Protein AF-A0A0J6XJ52-F1 (afdb_monomer_lite)

Radius of gyration: 26.64 Å; chains: 1; bounding box: 58×27×107 Å

pLDDT: mean 70.15, std 19.02, range [38.47, 97.56]

Foldseek 3Di:
DDDDDDPDPDDDPDDPDPPPPPQDDDPPVRQDPQQEWDWDWDADPNDTDIDTHGHNDYDQKDFDADPVRHTDDIDGDDDDDVCVVVVPPDDPPDDDPDDDPPDDPPDDD

Secondary structure (DSSP, 8-state):
---------PPP---------------GGG--GGGBPEEEEEEETTEEEEEEESSSB--SEEEEE-TTS-EEEEEEPPP--HHHHH-TTS----PPP-------SS---

Sequence (109 aa):
MSETTPDAKGPAPVQYKPEATEPTLIPADQVKPEDIGTLSIEYRDGQPVVVVSGGTALPAGLTVVDGSGDAVAVYAAGSPTEAGARGLLGNSFKFPDAVPSEADDLYGS

Structure (mmCIF, N/CA/C/O backbone):
data_AF-A0A0J6XJ52-F1
#
_entry.id   AF-A0A0J6XJ52-F1
#
loop_
_atom_site.group_PDB
_atom_site.id
_atom_site.type_symbol
_atom_site.label_atom_id
_atom_site.label_alt_id
_atom_site.label_comp_id
_atom_site.label_asym_id
_atom_site.label_entity_id
_atom_site.label_seq_id
_atom_site.pdbx_PDB_ins_code
_atom_site.Cartn_x
_atom_site.Cartn_y
_atom_site.Cartn_z
_atom_site.occupancy
_atom_site.B_iso_or_equiv
_atom_site.auth_seq_id
_atom_site.auth_comp_id
_atom_site.auth_asym_id
_atom_site.auth_atom_id
_atom_site.pdbx_PDB_model_num
ATOM 1 N N . MET A 1 1 ? -5.766 -3.046 74.047 1.00 44.50 1 MET A N 1
ATOM 2 C CA . MET A 1 1 ? -6.156 -2.168 72.925 1.00 44.50 1 MET A CA 1
ATOM 3 C C . MET A 1 1 ? -5.875 -2.958 71.660 1.00 44.50 1 MET A C 1
ATOM 5 O O . MET A 1 1 ? -4.737 -3.372 71.502 1.00 44.50 1 MET A O 1
ATOM 9 N N . SER A 1 2 ? -6.894 -3.291 70.867 1.00 56.69 2 SER A N 1
ATOM 10 C CA . SER A 1 2 ? -6.743 -4.147 69.681 1.00 56.69 2 SER A CA 1
ATOM 11 C C . SER A 1 2 ? -6.380 -3.298 68.462 1.00 56.69 2 SER A C 1
ATOM 13 O O . SER A 1 2 ? -7.127 -2.385 68.115 1.00 56.69 2 SER A O 1
ATOM 15 N N . GLU A 1 3 ? -5.247 -3.594 67.825 1.00 40.28 3 GLU A N 1
ATOM 16 C CA . GLU A 1 3 ? -4.914 -3.102 66.485 1.00 40.28 3 GLU A CA 1
ATOM 17 C C . GLU A 1 3 ? -5.897 -3.689 65.463 1.00 40.28 3 GLU A C 1
ATOM 19 O O . GLU A 1 3 ? -6.172 -4.888 65.465 1.00 40.28 3 GLU A O 1
ATOM 24 N N . THR A 1 4 ? -6.447 -2.837 64.599 1.00 52.97 4 THR A N 1
ATOM 25 C CA . THR A 1 4 ? -7.253 -3.237 63.439 1.00 52.97 4 THR A CA 1
ATOM 26 C C . THR A 1 4 ? -6.479 -2.861 62.183 1.00 52.97 4 THR A C 1
ATOM 28 O O . THR A 1 4 ? -6.457 -1.707 61.764 1.00 52.97 4 THR A O 1
ATOM 31 N N . THR A 1 5 ? -5.793 -3.841 61.599 1.00 61.50 5 THR A N 1
ATOM 32 C CA . THR A 1 5 ? -5.195 -3.727 60.266 1.00 61.50 5 THR A CA 1
ATOM 33 C C . THR A 1 5 ? -6.325 -3.739 59.228 1.00 61.50 5 THR A C 1
ATOM 35 O O . THR A 1 5 ? -7.113 -4.684 59.230 1.00 61.50 5 THR A O 1
ATOM 38 N N . PRO A 1 6 ? -6.463 -2.731 58.348 1.00 55.31 6 PRO A N 1
ATOM 39 C CA . PRO A 1 6 ? -7.432 -2.794 57.264 1.00 55.31 6 PRO A CA 1
ATOM 40 C C . PRO A 1 6 ? -6.865 -3.631 56.107 1.00 55.31 6 PRO A C 1
ATOM 42 O O . PRO A 1 6 ? -5.854 -3.262 55.511 1.00 55.31 6 PRO A O 1
ATOM 45 N N . ASP A 1 7 ? -7.533 -4.735 55.764 1.00 55.91 7 ASP A N 1
ATOM 46 C CA . ASP A 1 7 ? -7.300 -5.491 54.528 1.00 55.91 7 ASP A CA 1
ATOM 47 C C . ASP A 1 7 ? -7.638 -4.617 53.308 1.00 55.91 7 ASP A C 1
ATOM 49 O O . ASP A 1 7 ? -8.791 -4.495 52.882 1.00 55.91 7 ASP A O 1
ATOM 53 N N . ALA A 1 8 ? -6.621 -3.975 52.736 1.00 58.84 8 ALA A N 1
ATOM 54 C CA . ALA A 1 8 ? -6.741 -3.244 51.485 1.00 58.84 8 ALA A CA 1
ATOM 55 C C . ALA A 1 8 ? -6.907 -4.233 50.317 1.00 58.84 8 ALA A C 1
ATOM 57 O O . ALA A 1 8 ? -5.934 -4.721 49.743 1.00 58.84 8 ALA A O 1
ATOM 58 N N . LYS A 1 9 ? -8.156 -4.512 49.926 1.00 60.84 9 LYS A N 1
ATOM 59 C CA . LYS A 1 9 ? -8.469 -5.063 48.598 1.00 60.84 9 LYS A CA 1
ATOM 60 C C . LYS A 1 9 ? -8.103 -4.012 47.547 1.00 60.84 9 LYS A C 1
ATOM 62 O O . LYS A 1 9 ? -8.878 -3.096 47.285 1.00 60.84 9 LYS A O 1
ATOM 67 N N . GLY A 1 10 ? -6.901 -4.126 46.983 1.00 63.59 10 GLY A N 1
ATOM 68 C CA . GLY A 1 10 ? -6.468 -3.321 45.840 1.00 63.59 10 GLY A CA 1
ATOM 69 C C . GLY A 1 10 ? -7.420 -3.472 44.642 1.00 63.59 10 GLY A C 1
ATOM 70 O O . GLY A 1 10 ? -8.152 -4.465 44.562 1.00 63.59 10 GLY A O 1
ATOM 71 N N . PRO A 1 11 ? -7.453 -2.498 43.715 1.00 59.91 11 PRO A N 1
ATOM 72 C CA . PRO A 1 11 ? -8.315 -2.583 42.543 1.00 59.91 11 PRO A CA 1
ATOM 73 C C . PRO A 1 11 ? -7.944 -3.814 41.707 1.00 59.91 11 PRO A C 1
ATOM 75 O O . PRO A 1 11 ? -6.766 -4.125 41.522 1.00 59.91 11 PRO A O 1
ATOM 78 N N . ALA A 1 12 ? -8.962 -4.531 41.231 1.00 55.00 12 ALA A N 1
ATOM 79 C CA . ALA A 1 12 ? -8.791 -5.712 40.396 1.00 55.00 12 ALA A CA 1
ATOM 80 C C . ALA A 1 12 ? -7.933 -5.385 39.156 1.00 55.00 12 ALA A C 1
ATOM 82 O O . ALA A 1 12 ? -8.109 -4.312 38.571 1.00 55.00 12 ALA A O 1
ATOM 83 N N . PRO A 1 13 ? -7.034 -6.288 38.723 1.00 59.88 13 PRO A N 1
ATOM 84 C CA . PRO A 1 13 ? -6.318 -6.112 37.470 1.00 59.88 13 PRO A CA 1
ATOM 85 C C . PRO A 1 13 ? -7.332 -6.117 36.323 1.00 59.88 13 PRO A C 1
ATOM 87 O O . PRO A 1 13 ? -7.912 -7.148 35.985 1.00 59.88 13 PRO A O 1
ATOM 90 N N . VAL A 1 14 ? -7.569 -4.944 35.739 1.00 54.19 14 VAL A N 1
ATOM 91 C CA . VAL A 1 14 ? -8.332 -4.818 34.499 1.00 54.19 14 VAL A CA 1
ATOM 92 C C . VAL A 1 14 ? -7.500 -5.426 33.377 1.00 54.19 14 VAL A C 1
ATOM 94 O O . VAL A 1 14 ? -6.508 -4.863 32.918 1.00 54.19 14 VAL A O 1
ATOM 97 N N . GLN A 1 15 ? -7.874 -6.635 32.973 1.00 50.72 15 GLN A N 1
ATOM 98 C CA . GLN A 1 15 ? -7.306 -7.281 31.805 1.00 50.72 15 GLN A CA 1
ATOM 99 C C . GLN A 1 15 ? -7.904 -6.588 30.576 1.00 50.72 15 GLN A C 1
ATOM 101 O O . GLN A 1 15 ? -9.055 -6.835 30.218 1.00 50.72 15 GLN A O 1
ATOM 106 N N . TYR A 1 16 ? -7.146 -5.681 29.955 1.00 48.69 16 TYR A N 1
ATOM 107 C CA . TYR A 1 16 ? -7.505 -5.100 28.663 1.00 48.69 16 TYR A CA 1
ATOM 108 C C . TYR A 1 16 ? -7.446 -6.205 27.608 1.00 48.69 16 TYR A C 1
ATOM 110 O O . TYR A 1 16 ? -6.414 -6.440 26.985 1.00 48.69 16 TYR A O 1
ATOM 118 N N . LYS A 1 17 ? -8.549 -6.933 27.440 1.00 51.97 17 LYS A N 1
ATOM 119 C CA . LYS A 1 17 ? -8.787 -7.735 26.247 1.00 51.97 17 LYS A CA 1
ATOM 120 C C . LYS A 1 17 ? -9.053 -6.726 25.126 1.00 51.97 17 LYS A C 1
ATOM 122 O O . LYS A 1 17 ? -10.037 -5.998 25.243 1.00 51.97 17 LYS A O 1
ATOM 127 N N . PRO A 1 18 ? -8.210 -6.627 24.084 1.00 55.34 18 PRO A N 1
ATOM 128 C CA . PRO A 1 18 ? -8.590 -5.875 22.903 1.00 55.34 18 PRO A CA 1
ATOM 129 C C . PRO A 1 18 ? -9.862 -6.540 22.386 1.00 55.34 18 PRO A C 1
ATOM 131 O O . PRO A 1 18 ? -9.859 -7.727 22.050 1.00 55.34 18 PRO A O 1
ATOM 134 N N . GLU A 1 19 ? -10.975 -5.820 22.429 1.00 50.16 19 GLU A N 1
ATOM 135 C CA . GLU A 1 19 ? -12.169 -6.237 21.719 1.00 50.16 19 GLU A CA 1
ATOM 136 C C . GLU A 1 19 ? -11.789 -6.158 20.244 1.00 50.16 19 GLU A C 1
ATOM 138 O O . GLU A 1 19 ? -11.583 -5.078 19.694 1.00 50.16 19 GLU A O 1
ATOM 143 N N . ALA A 1 20 ? -11.531 -7.321 19.648 1.00 59.59 20 ALA A N 1
ATOM 144 C CA . ALA A 1 20 ? -11.309 -7.444 18.223 1.00 59.59 20 ALA A CA 1
ATOM 145 C C . ALA A 1 20 ? -12.648 -7.147 17.547 1.00 59.59 20 ALA A C 1
ATOM 147 O O . ALA A 1 20 ? -13.414 -8.057 17.240 1.00 59.59 20 ALA A O 1
ATOM 148 N N . THR A 1 21 ? -12.956 -5.859 17.400 1.00 57.34 21 THR A N 1
ATOM 149 C CA . THR A 1 21 ? -14.032 -5.383 16.544 1.00 57.34 21 THR A CA 1
ATOM 150 C C . THR A 1 21 ? -13.742 -5.937 15.161 1.00 57.34 21 THR A C 1
ATOM 152 O O . THR A 1 21 ? -12.718 -5.604 14.558 1.00 57.34 21 THR A O 1
ATOM 155 N N . GLU A 1 22 ? -14.602 -6.838 14.692 1.00 56.84 22 GLU A N 1
ATOM 156 C CA . GLU A 1 22 ? -14.526 -7.336 13.327 1.00 56.84 22 GLU A CA 1
ATOM 157 C C . GLU A 1 22 ? -14.482 -6.125 12.383 1.00 56.84 22 GLU A C 1
ATOM 159 O O . GLU A 1 22 ? -15.283 -5.195 12.548 1.00 56.84 22 GLU A O 1
ATOM 164 N N . PRO A 1 23 ? -13.525 -6.072 11.439 1.00 57.00 23 PRO A N 1
ATOM 165 C CA . PRO A 1 23 ? -13.402 -4.934 10.544 1.00 57.00 23 PRO A CA 1
ATOM 166 C C . PRO A 1 23 ? -14.719 -4.769 9.788 1.00 57.00 23 PRO A C 1
ATOM 168 O O . PRO A 1 23 ? -15.136 -5.643 9.028 1.00 57.00 23 PRO A O 1
ATOM 171 N N . THR A 1 24 ? -15.403 -3.651 10.032 1.00 60.62 24 THR A N 1
ATOM 172 C CA . THR A 1 24 ? -16.646 -3.329 9.335 1.00 60.62 24 THR A CA 1
ATOM 173 C C . THR A 1 24 ? -16.299 -3.050 7.880 1.00 60.62 24 THR A C 1
ATOM 175 O O . THR A 1 24 ? -15.590 -2.092 7.577 1.00 60.62 24 THR A O 1
ATOM 178 N N . LEU A 1 25 ? -16.765 -3.917 6.981 1.00 62.44 25 LEU A N 1
ATOM 179 C CA . LEU A 1 25 ? -16.551 -3.763 5.547 1.00 62.44 25 LEU A CA 1
ATOM 180 C C . LEU A 1 25 ? -17.422 -2.613 5.037 1.00 62.44 25 LEU A C 1
ATOM 182 O O . LEU A 1 25 ? -18.640 -2.746 4.933 1.00 62.44 25 LEU A O 1
ATOM 186 N N . ILE A 1 26 ? -16.791 -1.480 4.736 1.00 66.00 26 ILE A N 1
ATOM 187 C CA . ILE A 1 26 ? -17.447 -0.331 4.109 1.00 66.00 26 ILE A CA 1
ATOM 188 C C . ILE A 1 26 ? -17.441 -0.563 2.589 1.00 66.00 26 ILE A C 1
ATOM 190 O O . ILE A 1 26 ? -16.368 -0.801 2.024 1.00 66.00 26 ILE A O 1
ATOM 194 N N . PRO A 1 27 ? -18.601 -0.523 1.907 1.00 72.00 27 PRO A N 1
ATOM 195 C CA . PRO A 1 27 ? -18.658 -0.558 0.449 1.00 72.00 27 PRO A CA 1
ATOM 196 C C . PRO A 1 27 ? -17.783 0.542 -0.169 1.00 72.00 27 PRO A C 1
ATOM 198 O O . PRO A 1 27 ? -17.756 1.667 0.326 1.00 72.00 27 PRO A O 1
ATOM 201 N N . ALA A 1 28 ? -17.055 0.232 -1.246 1.00 69.56 28 ALA A N 1
ATOM 202 C CA . ALA A 1 28 ? -16.067 1.150 -1.827 1.00 69.56 28 ALA A CA 1
ATOM 203 C C . ALA A 1 28 ? -16.673 2.487 -2.304 1.00 69.56 28 ALA A C 1
ATOM 205 O O . ALA A 1 28 ? -15.996 3.507 -2.304 1.00 69.56 28 ALA A O 1
ATOM 206 N N . ASP A 1 29 ? -17.954 2.488 -2.673 1.00 75.50 29 ASP A N 1
ATOM 207 C CA . ASP A 1 29 ? -18.747 3.657 -3.064 1.00 75.50 29 ASP A CA 1
ATOM 208 C C . ASP A 1 29 ? -19.137 4.568 -1.886 1.00 75.50 29 ASP A C 1
ATOM 210 O O . ASP A 1 29 ? -19.574 5.698 -2.097 1.00 75.50 29 ASP A O 1
ATOM 214 N N . GLN A 1 30 ? -18.965 4.095 -0.650 1.00 77.94 30 GLN A N 1
ATOM 215 C CA . GLN A 1 30 ? -19.280 4.829 0.579 1.00 77.94 30 GLN A CA 1
ATOM 216 C C . GLN A 1 30 ? -18.034 5.356 1.298 1.00 77.94 30 GLN A C 1
ATOM 218 O O . GLN A 1 30 ? -18.166 6.077 2.287 1.00 77.94 30 GLN A O 1
ATOM 223 N N . VAL A 1 31 ? -16.837 5.023 0.807 1.00 80.44 31 VAL A N 1
ATOM 224 C CA . VAL A 1 31 ? -15.574 5.548 1.331 1.00 80.44 31 VAL A CA 1
ATOM 225 C C . VAL A 1 31 ? -15.400 6.970 0.814 1.00 80.44 31 VAL A C 1
ATOM 227 O O . VAL A 1 31 ? -15.228 7.190 -0.388 1.00 80.44 31 VAL A O 1
ATOM 230 N N . LYS A 1 32 ? -15.452 7.957 1.711 1.00 85.69 32 LYS A N 1
ATOM 231 C CA . LYS A 1 32 ? -15.147 9.337 1.333 1.00 85.69 32 LYS A CA 1
ATOM 232 C C . LYS A 1 32 ? -13.633 9.511 1.204 1.00 85.69 32 LYS A C 1
ATOM 234 O O . LYS A 1 32 ? -12.884 8.750 1.818 1.00 85.69 32 LYS A O 1
ATOM 239 N N . PRO A 1 33 ? -13.145 10.520 0.462 1.00 81.75 33 PRO A N 1
ATOM 240 C CA . PRO A 1 33 ? -11.710 10.776 0.357 1.00 81.75 33 PRO A CA 1
ATOM 241 C C . PRO A 1 33 ? -11.017 10.918 1.718 1.00 81.75 33 PRO A C 1
ATOM 243 O O . PRO A 1 33 ? -9.876 10.495 1.867 1.00 81.75 33 PRO A O 1
ATOM 246 N N . GLU A 1 34 ? -11.711 11.460 2.722 1.00 84.75 34 GLU A N 1
ATOM 247 C CA . GLU A 1 34 ? -11.179 11.645 4.077 1.00 84.75 34 GLU A CA 1
ATOM 248 C C . GLU A 1 34 ? -11.071 10.332 4.872 1.00 84.75 34 GLU A C 1
ATOM 250 O O . GLU A 1 34 ? -10.299 10.247 5.829 1.00 84.75 34 GLU A O 1
ATOM 255 N N . ASP A 1 35 ? -11.825 9.304 4.477 1.00 86.19 35 ASP A N 1
ATOM 256 C CA . ASP A 1 35 ? -11.791 7.977 5.092 1.00 86.19 35 ASP A CA 1
ATOM 257 C C . ASP A 1 35 ? -10.625 7.131 4.556 1.00 86.19 35 ASP A C 1
ATOM 259 O O . ASP A 1 35 ? -10.281 6.113 5.159 1.00 86.19 35 ASP A O 1
ATOM 263 N N . ILE A 1 36 ? -9.990 7.537 3.451 1.00 85.19 36 ILE A N 1
ATOM 264 C CA . ILE A 1 36 ? -8.848 6.829 2.866 1.00 85.19 36 ILE A CA 1
ATOM 265 C C . ILE A 1 36 ? -7.581 7.193 3.640 1.00 85.19 36 ILE A C 1
ATOM 267 O O . ILE A 1 36 ? -7.165 8.351 3.693 1.00 85.19 36 ILE A O 1
ATOM 271 N N . GLY A 1 37 ? -6.942 6.182 4.227 1.00 88.56 37 GLY A N 1
ATOM 272 C CA . GLY A 1 37 ? -5.661 6.357 4.897 1.00 88.56 37 GLY A CA 1
ATOM 273 C C . GLY A 1 37 ? -4.569 6.789 3.920 1.00 88.56 37 GLY A C 1
ATOM 274 O O . GLY A 1 37 ? -4.454 6.271 2.808 1.00 88.56 37 GLY A O 1
ATOM 275 N N . THR A 1 38 ? -3.724 7.722 4.350 1.00 90.81 38 THR A N 1
ATOM 276 C CA . THR A 1 38 ? -2.519 8.088 3.604 1.00 90.81 38 THR A CA 1
ATOM 277 C C . THR A 1 38 ? -1.497 6.970 3.739 1.00 90.81 38 THR A C 1
ATOM 279 O O . THR A 1 38 ? -1.144 6.580 4.856 1.00 90.81 38 THR A O 1
ATOM 282 N N . LEU A 1 39 ? -1.016 6.474 2.599 1.00 91.25 39 LEU A N 1
ATOM 283 C CA . LEU A 1 39 ? 0.008 5.440 2.527 1.00 91.25 39 LEU A CA 1
ATOM 284 C C . LEU A 1 39 ? 1.386 6.075 2.352 1.00 91.25 39 LEU A C 1
ATOM 286 O O . LEU A 1 39 ? 1.582 6.913 1.471 1.00 91.25 39 LEU A O 1
ATOM 290 N N . SER A 1 40 ? 2.351 5.642 3.153 1.00 92.50 40 SER A N 1
ATOM 291 C CA . SER A 1 40 ? 3.763 5.980 2.986 1.00 92.50 40 SER A CA 1
ATOM 292 C C . SER A 1 40 ? 4.627 4.724 3.026 1.00 92.50 40 SER A C 1
ATOM 294 O O . SER A 1 40 ? 4.219 3.686 3.547 1.00 92.50 40 SER A O 1
ATOM 296 N N . ILE A 1 41 ? 5.823 4.807 2.444 1.00 92.69 41 ILE A N 1
ATOM 297 C CA . ILE A 1 41 ? 6.832 3.752 2.547 1.00 92.69 41 ILE A CA 1
ATOM 298 C C . ILE A 1 41 ? 7.875 4.193 3.565 1.00 92.69 41 ILE A C 1
ATOM 300 O O . ILE A 1 41 ? 8.472 5.261 3.431 1.00 92.69 41 ILE A O 1
ATOM 304 N N . GLU A 1 42 ? 8.105 3.352 4.564 1.00 93.38 42 GLU A N 1
ATOM 305 C CA . GLU A 1 42 ? 9.184 3.491 5.534 1.00 93.38 42 GLU A CA 1
ATOM 306 C C . GLU A 1 42 ? 10.119 2.288 5.414 1.00 93.38 42 GLU A C 1
ATOM 308 O O . GLU A 1 42 ? 9.672 1.175 5.152 1.00 93.38 42 GLU A O 1
ATOM 313 N N . TYR A 1 43 ? 11.416 2.486 5.628 1.00 91.88 43 TYR A N 1
ATOM 314 C CA . TYR A 1 43 ? 12.365 1.381 5.705 1.00 91.88 43 TYR A CA 1
ATOM 315 C C . TYR A 1 43 ? 12.687 1.085 7.166 1.00 91.88 43 TYR A C 1
ATOM 317 O O . TYR A 1 43 ? 13.263 1.925 7.856 1.00 91.88 43 TYR A O 1
ATOM 325 N N . ARG A 1 44 ? 12.350 -0.123 7.626 1.00 92.75 44 ARG A N 1
ATOM 326 C CA . ARG A 1 44 ? 12.678 -0.621 8.969 1.00 92.75 44 ARG A CA 1
ATOM 327 C C . ARG A 1 44 ? 13.560 -1.848 8.832 1.00 92.75 44 ARG A C 1
ATOM 329 O O . ARG A 1 44 ? 13.220 -2.764 8.091 1.00 92.75 44 ARG A O 1
ATOM 336 N N . ASP A 1 45 ? 14.727 -1.823 9.470 1.00 92.19 45 ASP A N 1
ATOM 337 C CA . ASP 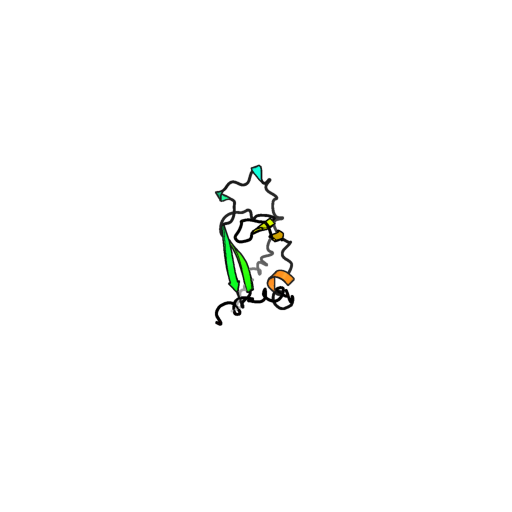A 1 45 ? 15.720 -2.904 9.392 1.00 92.19 45 ASP A CA 1
ATOM 338 C C . ASP A 1 45 ? 16.087 -3.299 7.943 1.00 92.19 45 ASP A C 1
ATOM 340 O O . ASP A 1 45 ? 16.279 -4.470 7.618 1.00 92.19 45 ASP A O 1
ATOM 344 N N . GLY A 1 46 ? 16.156 -2.300 7.051 1.00 92.56 46 GLY A N 1
ATOM 345 C CA . GLY A 1 46 ? 16.477 -2.477 5.629 1.00 92.56 46 GLY A CA 1
ATOM 346 C C . GLY A 1 46 ? 15.313 -2.954 4.759 1.00 92.56 46 GLY A C 1
ATOM 347 O O . GLY A 1 46 ? 15.521 -3.244 3.583 1.00 92.56 46 GLY A O 1
ATOM 348 N N . GLN A 1 47 ? 14.097 -3.027 5.305 1.00 90.31 47 GLN A N 1
ATOM 349 C CA . GLN A 1 47 ? 12.949 -3.619 4.624 1.00 90.31 47 GLN A CA 1
ATOM 350 C C . GLN A 1 47 ? 11.821 -2.605 4.445 1.00 90.31 47 GLN A C 1
ATOM 352 O O . GLN A 1 47 ? 11.503 -1.881 5.393 1.00 90.31 47 GLN A O 1
ATOM 357 N N . PRO A 1 48 ? 11.225 -2.519 3.242 1.00 88.81 48 PRO A N 1
ATOM 358 C CA . PRO A 1 48 ? 10.143 -1.586 2.981 1.00 88.81 48 PRO A CA 1
ATOM 359 C C . PRO A 1 48 ? 8.879 -2.028 3.724 1.00 88.81 48 PRO A C 1
ATOM 361 O O . PRO A 1 48 ? 8.429 -3.168 3.613 1.00 88.81 48 PRO A O 1
ATOM 364 N N . VAL A 1 49 ? 8.291 -1.093 4.457 1.00 90.31 49 VAL A N 1
ATOM 365 C CA . VAL A 1 49 ? 7.051 -1.244 5.210 1.00 90.31 49 VAL A CA 1
ATOM 366 C C . VAL A 1 49 ? 6.082 -0.173 4.734 1.00 90.31 49 VAL A C 1
ATOM 368 O O . VAL A 1 49 ? 6.407 1.014 4.729 1.00 90.31 49 VAL A O 1
ATOM 371 N N . VAL A 1 50 ? 4.878 -0.590 4.348 1.00 89.94 50 VAL A N 1
ATOM 372 C CA . VAL A 1 50 ? 3.782 0.340 4.063 1.00 89.94 50 VAL A CA 1
ATOM 373 C C . VAL A 1 50 ? 3.194 0.797 5.394 1.00 89.94 50 VAL A C 1
ATOM 375 O O . VAL A 1 50 ? 2.698 -0.018 6.173 1.00 89.94 50 VAL A O 1
ATOM 378 N N . VAL A 1 51 ? 3.249 2.098 5.658 1.00 90.81 51 VAL A N 1
ATOM 379 C CA . VAL A 1 51 ? 2.651 2.725 6.836 1.00 90.81 51 VAL A CA 1
ATOM 380 C C . VAL A 1 51 ? 1.359 3.413 6.416 1.00 90.81 51 VAL A C 1
ATOM 382 O O . VAL A 1 51 ? 1.325 4.147 5.430 1.00 90.81 51 VAL A O 1
ATOM 385 N N . VAL A 1 52 ? 0.291 3.169 7.174 1.00 90.44 52 VAL A N 1
ATOM 386 C CA . VAL A 1 52 ? -1.007 3.829 6.994 1.00 90.44 52 VAL A CA 1
ATOM 387 C C . VAL A 1 52 ? -1.177 4.870 8.093 1.00 90.44 52 VAL A C 1
ATOM 389 O O . VAL A 1 52 ? -0.950 4.576 9.267 1.00 90.44 52 VAL A O 1
ATOM 392 N N . SER A 1 53 ? -1.573 6.086 7.722 1.00 90.62 53 SER A N 1
ATOM 393 C CA . SER A 1 53 ? -1.851 7.173 8.665 1.00 90.62 53 SER A CA 1
ATOM 394 C C . SER A 1 53 ? -3.125 7.926 8.292 1.00 90.62 53 SER A C 1
ATOM 396 O O . SER A 1 53 ? -3.393 8.162 7.114 1.00 90.62 53 SER A O 1
ATOM 398 N N . GLY A 1 54 ? -3.915 8.306 9.300 1.00 89.06 54 GLY A N 1
ATOM 399 C CA . GLY A 1 54 ? -5.254 8.858 9.078 1.00 89.06 54 GLY A CA 1
ATOM 400 C C . GLY A 1 54 ? -6.208 7.853 8.415 1.00 89.06 54 GLY A C 1
ATOM 401 O O . GLY A 1 54 ? -5.846 6.698 8.190 1.00 89.06 54 GLY A O 1
ATOM 402 N N . GLY A 1 55 ? -7.426 8.307 8.109 1.00 87.56 55 GLY A N 1
ATOM 403 C CA . GLY A 1 55 ? -8.471 7.481 7.503 1.00 87.56 55 GLY A CA 1
ATOM 404 C C . GLY A 1 55 ? -8.908 6.285 8.362 1.00 87.56 55 GLY A C 1
ATOM 405 O O . GLY A 1 55 ? -8.416 6.050 9.466 1.00 87.56 55 GLY A O 1
ATOM 406 N N . THR A 1 56 ? -9.872 5.529 7.850 1.00 86.69 56 THR A N 1
ATOM 407 C CA . THR A 1 56 ? -10.366 4.272 8.440 1.00 86.69 56 THR A CA 1
ATOM 408 C C . THR A 1 56 ? -10.375 3.115 7.440 1.00 86.69 56 THR A C 1
ATOM 410 O O . THR A 1 56 ? -10.530 1.961 7.835 1.00 86.69 56 THR A O 1
ATOM 413 N N . ALA A 1 57 ? -10.154 3.408 6.158 1.00 83.56 57 ALA A N 1
ATOM 414 C CA . ALA A 1 57 ? -10.098 2.445 5.075 1.00 83.56 57 ALA A CA 1
ATOM 415 C C . ALA A 1 57 ? -8.713 2.443 4.417 1.00 83.56 57 ALA A C 1
ATOM 417 O O . ALA A 1 57 ? -8.064 3.479 4.255 1.00 83.56 57 ALA A O 1
ATOM 418 N N . LEU A 1 58 ? -8.281 1.256 3.999 1.00 85.62 58 LEU A N 1
ATOM 419 C CA . LEU A 1 58 ? -7.069 1.038 3.218 1.00 85.62 58 LEU A CA 1
ATOM 420 C C . LEU A 1 58 ? -7.407 0.261 1.939 1.00 85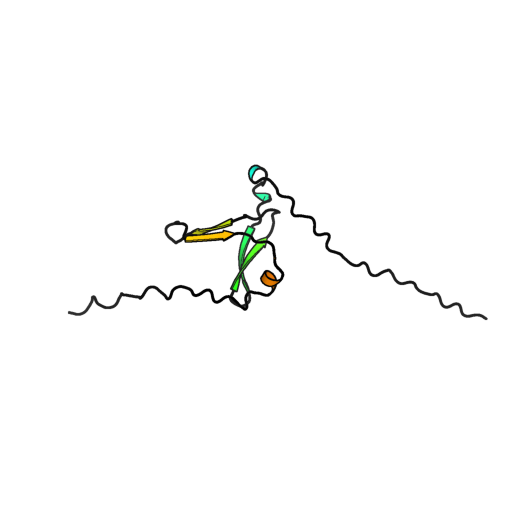.62 58 LEU A C 1
ATOM 422 O O . LEU A 1 58 ? -8.361 -0.523 1.941 1.00 85.62 58 LEU A O 1
ATOM 426 N N . PRO A 1 59 ? -6.655 0.456 0.843 1.00 83.38 59 PRO A N 1
ATOM 427 C CA . PRO A 1 59 ? -6.910 -0.261 -0.398 1.00 83.38 59 PRO A CA 1
ATOM 428 C C . PRO A 1 59 ? -6.687 -1.762 -0.214 1.00 83.38 59 PRO A C 1
ATOM 430 O O . PRO A 1 59 ? -5.677 -2.183 0.345 1.00 83.38 59 PRO A O 1
ATOM 433 N N . ALA A 1 60 ? -7.593 -2.582 -0.749 1.00 86.38 60 ALA A N 1
ATOM 434 C CA . ALA A 1 60 ? -7.426 -4.037 -0.735 1.00 86.38 60 ALA A CA 1
ATOM 435 C C . ALA A 1 60 ? -6.264 -4.511 -1.631 1.00 86.38 60 ALA A C 1
ATOM 437 O O . ALA A 1 60 ? -5.702 -5.581 -1.395 1.00 86.38 60 ALA A O 1
ATOM 438 N N . GLY A 1 61 ? -5.901 -3.718 -2.646 1.00 88.62 61 GLY A N 1
ATOM 439 C CA . GLY A 1 61 ? -4.800 -3.996 -3.560 1.00 88.62 61 GLY A CA 1
ATOM 440 C C . GLY A 1 61 ? -4.000 -2.740 -3.900 1.00 88.62 61 GLY A 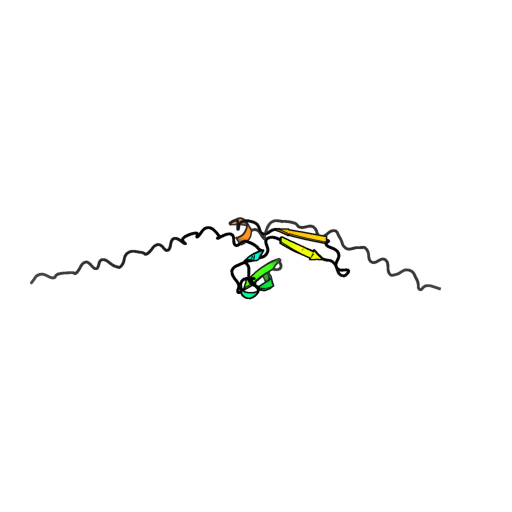C 1
ATOM 441 O O . GLY A 1 61 ? -4.573 -1.664 -4.069 1.00 88.62 61 GLY A O 1
ATOM 442 N N . LEU A 1 62 ? -2.681 -2.889 -4.019 1.00 90.00 62 LEU A N 1
ATOM 443 C CA . LEU A 1 62 ? -1.753 -1.859 -4.478 1.00 90.00 62 LEU A CA 1
ATOM 444 C C . LEU A 1 62 ? -1.103 -2.318 -5.782 1.00 90.00 62 LEU A C 1
ATOM 446 O O . LEU A 1 62 ? -0.321 -3.270 -5.786 1.00 90.00 62 LEU A O 1
ATOM 450 N N . THR A 1 63 ? -1.427 -1.643 -6.881 1.00 93.25 63 THR A N 1
ATOM 451 C CA . THR A 1 63 ? -0.791 -1.877 -8.181 1.00 93.25 63 THR A CA 1
ATOM 452 C C . THR A 1 63 ? 0.571 -1.196 -8.218 1.00 93.25 63 THR A C 1
ATOM 454 O O . THR A 1 63 ? 0.685 -0.009 -7.920 1.00 93.25 63 THR A O 1
ATOM 457 N N . VAL A 1 64 ? 1.599 -1.941 -8.609 1.00 93.25 64 VAL A N 1
ATOM 458 C CA . VAL A 1 64 ? 2.937 -1.419 -8.887 1.00 93.25 64 VAL A CA 1
ATOM 459 C C . VAL A 1 64 ? 3.042 -1.190 -10.383 1.00 93.25 64 VAL A C 1
ATOM 461 O O . VAL A 1 64 ? 2.752 -2.100 -11.163 1.00 93.25 64 VAL A O 1
ATOM 464 N N . VAL A 1 65 ? 3.467 0.007 -10.769 1.00 95.94 65 VAL A N 1
ATOM 465 C CA . VAL A 1 65 ? 3.691 0.386 -12.165 1.00 95.94 65 VAL A CA 1
ATOM 466 C C . VAL A 1 65 ? 5.168 0.673 -12.414 1.00 95.94 65 VAL A C 1
ATOM 468 O O . VAL A 1 65 ? 5.888 1.049 -11.486 1.00 95.94 65 VAL A O 1
ATOM 471 N N . ASP A 1 66 ? 5.624 0.482 -13.647 1.00 95.81 66 ASP A N 1
ATOM 472 C CA . ASP A 1 66 ? 6.960 0.888 -14.080 1.00 95.81 66 ASP A CA 1
ATOM 473 C C . ASP A 1 66 ? 7.026 2.377 -14.485 1.00 95.81 66 ASP A C 1
ATOM 475 O O . ASP A 1 66 ? 6.067 3.136 -14.323 1.00 95.81 66 ASP A O 1
ATOM 479 N N . GLY A 1 67 ? 8.179 2.816 -15.006 1.00 95.00 67 GLY A N 1
ATOM 480 C CA . GLY A 1 67 ? 8.392 4.202 -15.442 1.00 95.00 67 GLY A CA 1
ATOM 481 C C . GLY A 1 67 ? 7.561 4.637 -16.657 1.00 95.00 67 GLY A C 1
ATOM 482 O O . GLY A 1 67 ? 7.442 5.837 -16.900 1.00 95.00 67 GLY A O 1
ATOM 483 N N . SER A 1 68 ? 6.977 3.692 -17.395 1.00 96.81 68 SER A N 1
ATOM 484 C CA . SER A 1 68 ? 6.055 3.944 -18.510 1.00 96.81 68 SER A CA 1
ATOM 485 C C . SER A 1 68 ? 4.596 4.005 -18.042 1.00 96.81 68 SER A C 1
ATOM 487 O O . SER A 1 68 ? 3.732 4.466 -18.786 1.00 96.81 68 SER A O 1
ATOM 489 N N . GLY A 1 69 ? 4.326 3.587 -16.799 1.00 95.06 69 GLY A N 1
ATOM 490 C CA . GLY A 1 69 ? 2.989 3.485 -16.219 1.00 95.06 69 GLY A CA 1
ATOM 491 C C . GLY A 1 69 ? 2.347 2.106 -16.381 1.00 95.06 69 GLY A C 1
ATOM 492 O O . GLY A 1 69 ? 1.183 1.942 -16.011 1.00 95.06 69 GLY A O 1
ATOM 493 N N . ASP A 1 70 ? 3.078 1.115 -16.895 1.00 97.00 70 ASP A N 1
ATOM 494 C CA . ASP A 1 70 ? 2.561 -0.235 -17.098 1.00 97.00 70 ASP A CA 1
ATOM 495 C C . ASP A 1 70 ? 2.579 -1.024 -15.786 1.00 97.00 70 ASP A C 1
ATOM 497 O O . ASP A 1 70 ? 3.545 -0.987 -15.023 1.00 97.00 70 ASP A O 1
ATOM 501 N N . ALA A 1 71 ? 1.497 -1.751 -15.501 1.00 96.19 71 ALA A N 1
ATOM 502 C CA . ALA A 1 71 ? 1.389 -2.548 -14.284 1.00 96.19 71 ALA A CA 1
ATOM 503 C C . ALA A 1 71 ? 2.338 -3.757 -14.326 1.00 96.19 71 ALA A C 1
ATOM 505 O O . ALA A 1 71 ? 2.230 -4.611 -15.204 1.00 96.19 71 ALA A O 1
ATOM 506 N N . VAL A 1 72 ? 3.219 -3.866 -13.329 1.00 97.56 72 VAL A N 1
ATOM 507 C CA . VAL A 1 72 ? 4.223 -4.940 -13.214 1.00 97.56 72 VAL A CA 1
ATOM 508 C C . VAL A 1 72 ? 3.976 -5.883 -12.035 1.00 97.56 72 VAL A C 1
ATOM 510 O O . VAL A 1 72 ? 4.461 -7.012 -12.044 1.00 97.56 72 VAL A O 1
ATOM 513 N N . ALA A 1 73 ? 3.213 -5.455 -11.023 1.00 94.88 73 ALA A N 1
ATOM 514 C CA . ALA A 1 73 ? 2.820 -6.297 -9.891 1.00 94.88 73 ALA A CA 1
ATOM 515 C C . ALA A 1 73 ? 1.559 -5.770 -9.183 1.00 94.88 73 ALA A C 1
ATOM 517 O O . ALA A 1 73 ? 1.159 -4.621 -9.366 1.00 94.88 73 ALA A O 1
ATOM 518 N N . VAL A 1 74 ? 0.956 -6.605 -8.330 1.00 93.50 74 VAL A N 1
ATOM 519 C CA . VAL A 1 74 ? -0.111 -6.210 -7.399 1.00 93.50 74 VAL A CA 1
ATOM 520 C C . VAL A 1 74 ? 0.170 -6.818 -6.027 1.00 93.50 74 VAL A C 1
ATOM 522 O O . VAL A 1 74 ? 0.357 -8.029 -5.912 1.00 93.50 74 VAL A O 1
ATOM 525 N N . TYR A 1 75 ? 0.163 -5.992 -4.982 1.00 87.31 75 TYR A N 1
ATOM 526 C CA . TYR A 1 75 ? 0.161 -6.446 -3.591 1.00 87.31 75 TYR A CA 1
ATOM 527 C C . TYR A 1 75 ? -1.264 -6.464 -3.057 1.00 87.31 75 TYR A C 1
ATOM 529 O O . TYR A 1 75 ? -1.967 -5.467 -3.177 1.00 87.31 75 TYR A O 1
ATOM 537 N N . ALA A 1 76 ? -1.682 -7.569 -2.447 1.00 86.62 76 ALA A N 1
ATOM 538 C CA . ALA A 1 76 ? -2.977 -7.671 -1.784 1.00 86.62 76 ALA A CA 1
ATOM 539 C C . ALA A 1 76 ? -2.810 -7.552 -0.266 1.00 86.62 76 ALA A C 1
ATOM 541 O O . ALA A 1 76 ? -1.896 -8.146 0.312 1.00 86.62 76 ALA A O 1
ATOM 542 N N . ALA A 1 77 ? -3.710 -6.813 0.381 1.00 84.56 77 ALA A N 1
ATOM 543 C CA . ALA A 1 77 ? -3.781 -6.781 1.833 1.00 84.56 77 ALA A CA 1
ATOM 544 C C . ALA A 1 77 ? -4.211 -8.165 2.352 1.00 84.56 77 ALA A C 1
ATOM 546 O O . ALA A 1 77 ? -5.291 -8.660 2.029 1.00 84.56 77 ALA A O 1
ATOM 547 N N . GLY A 1 78 ? -3.345 -8.803 3.138 1.00 80.50 78 GLY A N 1
ATOM 548 C CA . GLY A 1 78 ? -3.651 -10.050 3.837 1.00 80.50 78 GLY A CA 1
ATOM 549 C C . GLY A 1 78 ? -4.112 -9.793 5.269 1.00 80.50 78 GLY A C 1
ATOM 550 O O . GLY A 1 78 ? -3.862 -8.727 5.834 1.00 80.50 78 GLY A O 1
ATOM 551 N N . SER A 1 79 ? -4.744 -10.789 5.894 1.00 77.38 79 SER A N 1
ATOM 552 C CA . SER A 1 79 ? -4.962 -10.747 7.341 1.00 77.38 79 SER A CA 1
ATOM 553 C C . SER A 1 79 ? -3.610 -10.634 8.057 1.00 77.38 79 SER A C 1
ATOM 555 O O . SER A 1 79 ? -2.676 -11.356 7.687 1.00 77.38 79 SER A O 1
ATOM 557 N N . PRO A 1 80 ? -3.479 -9.770 9.080 1.00 66.06 80 PRO A N 1
ATOM 558 C CA . PRO A 1 80 ? -2.253 -9.689 9.855 1.00 66.06 80 PRO A CA 1
ATOM 559 C C . PRO A 1 80 ? -2.033 -11.033 10.551 1.00 66.06 80 PRO A C 1
ATOM 561 O O . PRO A 1 80 ? -2.728 -11.390 11.498 1.00 66.06 80 PRO A O 1
ATOM 564 N N . THR A 1 81 ? -1.084 -11.817 10.048 1.00 61.59 81 THR A N 1
ATOM 565 C CA . THR A 1 81 ? -0.585 -12.996 10.754 1.00 61.59 81 THR A CA 1
ATOM 566 C C . THR A 1 81 ? 0.483 -12.527 11.737 1.00 61.59 81 THR A C 1
ATOM 568 O O . THR A 1 81 ? 1.210 -11.577 11.447 1.00 61.59 81 THR A O 1
ATOM 571 N N . GLU A 1 82 ? 0.641 -13.182 12.892 1.00 49.44 82 GLU A N 1
ATOM 572 C CA . GLU A 1 82 ? 1.772 -12.889 13.797 1.00 49.44 82 GLU A CA 1
ATOM 573 C C . GLU A 1 82 ? 3.131 -13.006 13.075 1.00 49.44 82 GLU A C 1
ATOM 575 O O . GLU A 1 82 ? 4.100 -12.331 13.428 1.00 49.44 82 GLU A O 1
ATOM 580 N N . ALA A 1 83 ? 3.184 -13.804 12.003 1.00 48.75 83 ALA A N 1
ATOM 581 C CA . ALA A 1 83 ? 4.317 -13.891 11.094 1.00 48.75 83 ALA A CA 1
ATOM 582 C C . ALA A 1 83 ? 4.567 -12.590 10.306 1.00 48.75 83 ALA A C 1
ATOM 584 O O . ALA A 1 83 ? 5.716 -12.280 10.041 1.00 48.75 83 ALA A O 1
ATOM 585 N N . GLY A 1 84 ? 3.563 -11.769 9.996 1.00 49.12 84 GLY A N 1
ATOM 586 C CA . GLY A 1 84 ? 3.765 -10.445 9.390 1.00 49.12 84 GLY A CA 1
ATOM 587 C C . GLY A 1 84 ? 4.468 -9.445 10.319 1.00 49.12 84 GLY A C 1
ATOM 588 O O . GLY A 1 84 ? 5.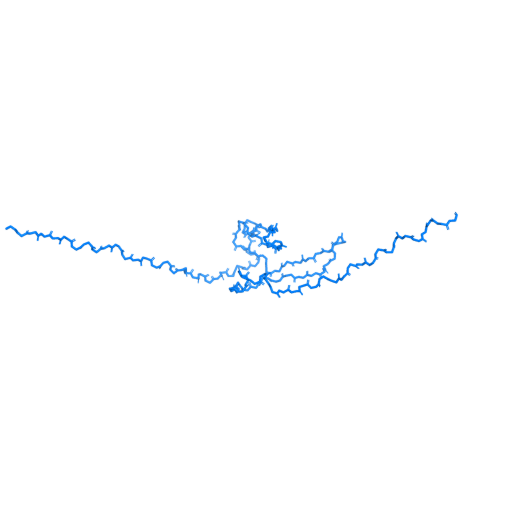207 -8.587 9.849 1.00 49.12 84 GLY A O 1
ATOM 589 N N . ALA A 1 85 ? 4.313 -9.596 11.640 1.00 47.34 85 ALA A N 1
ATOM 590 C CA . ALA A 1 85 ? 4.981 -8.753 12.637 1.00 47.34 85 ALA A CA 1
ATOM 591 C C . ALA A 1 85 ? 6.418 -9.208 12.969 1.00 47.34 85 ALA A C 1
ATOM 593 O O . ALA A 1 85 ? 7.165 -8.462 13.600 1.00 47.34 85 ALA A O 1
ATOM 594 N N . ARG A 1 86 ? 6.815 -10.431 12.575 1.00 45.25 86 ARG A N 1
ATOM 595 C CA . ARG A 1 86 ? 8.128 -11.029 12.915 1.00 45.25 86 ARG A CA 1
ATOM 596 C C . ARG A 1 86 ? 8.888 -11.646 11.726 1.00 45.25 86 ARG A C 1
ATOM 598 O O . ARG A 1 86 ? 10.012 -12.104 11.902 1.00 45.25 86 ARG A O 1
ATOM 605 N N . GLY A 1 87 ? 8.291 -11.701 10.536 1.00 38.47 87 GLY A N 1
ATOM 606 C CA . GLY A 1 87 ? 8.668 -12.605 9.435 1.00 38.47 87 GLY A CA 1
ATOM 607 C C . GLY A 1 87 ? 9.369 -11.959 8.248 1.00 38.47 87 GLY A C 1
ATOM 608 O O . GLY A 1 87 ? 9.546 -12.596 7.215 1.00 38.47 87 GLY A O 1
ATOM 609 N N . LEU A 1 88 ? 9.848 -10.733 8.406 1.00 51.19 88 LEU A N 1
ATOM 610 C CA . LEU A 1 88 ? 10.781 -10.113 7.471 1.00 51.19 88 LEU A CA 1
ATOM 611 C C . LEU A 1 88 ? 12.213 -10.712 7.584 1.00 51.19 88 LEU A C 1
ATOM 613 O O . LEU A 1 88 ? 13.154 -10.251 6.957 1.00 51.19 88 LEU A O 1
ATOM 617 N N . LEU A 1 89 ? 12.415 -11.792 8.349 1.00 44.94 89 LEU A N 1
ATOM 618 C CA . LEU A 1 89 ? 13.716 -12.469 8.485 1.00 44.94 89 LEU A CA 1
ATOM 619 C C . LEU A 1 89 ? 13.915 -13.691 7.567 1.00 44.94 89 LEU A C 1
ATOM 621 O O . LEU A 1 89 ? 14.960 -14.332 7.658 1.00 44.94 89 LEU A O 1
ATOM 625 N N . GLY A 1 90 ? 12.949 -14.057 6.714 1.00 41.16 90 GLY A N 1
ATOM 626 C CA . GLY A 1 90 ? 12.947 -15.401 6.113 1.00 41.16 90 GLY A CA 1
ATOM 627 C C . GLY A 1 90 ? 12.788 -15.539 4.601 1.00 41.16 90 GLY A C 1
ATOM 628 O O . GLY A 1 90 ? 13.151 -16.589 4.076 1.00 41.16 90 GLY A O 1
ATOM 629 N N . ASN A 1 91 ? 12.274 -14.544 3.874 1.00 43.22 91 ASN A N 1
ATOM 630 C CA . ASN A 1 91 ? 11.924 -14.768 2.471 1.00 43.22 91 ASN A CA 1
ATOM 631 C C . ASN A 1 91 ? 12.954 -14.137 1.540 1.00 43.22 91 ASN A C 1
ATOM 633 O O . ASN A 1 91 ? 12.967 -12.931 1.313 1.00 43.22 91 ASN A O 1
ATOM 637 N N . SER A 1 92 ? 13.805 -14.997 0.981 1.00 47.88 92 SER A N 1
ATOM 638 C CA . SER A 1 92 ? 14.704 -14.703 -0.130 1.00 47.88 92 SER A CA 1
ATOM 639 C C . SER A 1 92 ? 13.890 -14.339 -1.376 1.00 47.88 92 SER A C 1
ATOM 641 O O . SER A 1 92 ? 13.700 -15.155 -2.276 1.00 47.88 92 SER A O 1
ATOM 643 N N . PHE A 1 93 ? 13.386 -13.109 -1.432 1.00 46.03 93 PHE A N 1
ATOM 644 C CA . PHE A 1 93 ? 12.929 -12.522 -2.681 1.00 46.03 93 PHE A CA 1
ATOM 645 C C . PHE A 1 93 ? 14.186 -12.273 -3.522 1.00 46.03 93 PHE A C 1
ATOM 647 O O . PHE A 1 93 ? 14.905 -11.295 -3.324 1.00 46.03 93 PHE A O 1
ATOM 654 N N . LYS A 1 94 ? 14.525 -13.222 -4.402 1.00 39.44 94 LYS A N 1
ATOM 655 C CA . LYS A 1 94 ? 15.547 -12.993 -5.423 1.00 39.44 94 LYS A CA 1
ATOM 656 C C . LYS A 1 94 ? 14.987 -11.960 -6.392 1.00 39.44 94 LYS A C 1
ATOM 658 O O . LYS A 1 94 ? 14.093 -12.275 -7.174 1.00 39.44 94 LYS A O 1
ATOM 663 N N . PHE A 1 95 ? 15.518 -10.742 -6.339 1.00 44.91 95 PHE A N 1
ATOM 664 C CA . PHE A 1 95 ? 15.474 -9.861 -7.498 1.00 44.91 95 P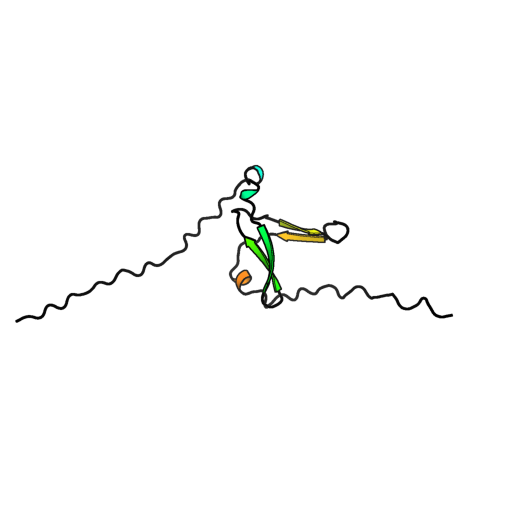HE A CA 1
ATOM 665 C C . PHE A 1 95 ? 16.106 -10.630 -8.669 1.00 44.91 95 PHE A C 1
ATOM 667 O O . PHE A 1 95 ? 17.158 -11.243 -8.459 1.00 44.91 95 PHE A O 1
ATOM 674 N N . PRO A 1 96 ? 15.480 -10.691 -9.858 1.00 45.62 96 PRO A N 1
ATOM 675 C CA . PRO A 1 96 ? 16.191 -11.176 -11.030 1.00 45.62 96 PRO A CA 1
ATOM 676 C C . PRO A 1 96 ? 17.460 -10.331 -11.174 1.00 45.62 96 PRO A C 1
ATOM 678 O O . PRO A 1 96 ? 17.393 -9.103 -11.072 1.00 45.62 96 PRO A O 1
ATOM 681 N N . ASP A 1 97 ? 18.603 -11.009 -11.306 1.00 42.66 97 ASP A N 1
ATOM 682 C CA . ASP A 1 97 ? 19.902 -10.364 -11.468 1.00 42.66 97 ASP A CA 1
ATOM 683 C C . ASP A 1 97 ? 19.806 -9.285 -12.548 1.00 42.66 97 ASP A C 1
ATOM 685 O O . ASP A 1 97 ? 19.149 -9.461 -13.578 1.00 42.66 97 ASP A O 1
ATOM 689 N N . ALA A 1 98 ? 20.422 -8.147 -12.239 1.00 48.06 98 ALA A N 1
ATOM 690 C CA . ALA A 1 98 ? 20.418 -6.937 -13.036 1.00 48.06 98 ALA A CA 1
ATOM 691 C C . ALA A 1 98 ? 20.578 -7.216 -14.537 1.00 48.06 98 ALA A C 1
ATOM 693 O O . ALA A 1 98 ? 21.398 -8.034 -14.959 1.00 48.06 98 ALA A O 1
ATOM 694 N N . VAL A 1 99 ? 19.811 -6.475 -15.337 1.00 56.06 99 VAL A N 1
ATOM 695 C CA . VAL A 1 99 ? 19.987 -6.386 -16.789 1.00 56.06 99 VAL A CA 1
ATOM 696 C C . VAL A 1 99 ? 21.466 -6.073 -17.067 1.00 56.06 99 VAL A C 1
ATOM 698 O O . VAL A 1 99 ? 21.973 -5.098 -16.502 1.00 56.06 99 VAL A O 1
ATOM 701 N N . PRO A 1 100 ? 22.191 -6.878 -17.864 1.00 45.12 100 PRO A N 1
ATOM 702 C CA . PRO A 1 100 ? 23.588 -6.598 -18.144 1.00 45.12 100 PRO A CA 1
ATOM 703 C C . PRO A 1 100 ? 23.714 -5.257 -18.871 1.00 45.12 100 PRO A C 1
ATOM 705 O O . PRO A 1 100 ? 23.046 -4.993 -19.869 1.00 45.12 100 PRO A O 1
ATOM 708 N N . SER A 1 101 ? 24.579 -4.410 -18.322 1.00 54.75 101 SER A N 1
ATOM 709 C CA . SER A 1 101 ? 25.048 -3.155 -18.901 1.00 54.75 101 SER A CA 1
ATOM 710 C C . SER A 1 101 ? 25.861 -3.443 -20.169 1.00 54.75 101 SER A C 1
ATOM 712 O O . SER A 1 101 ? 27.087 -3.508 -20.118 1.00 54.75 101 SER A O 1
ATOM 714 N N . GLU A 1 102 ? 25.200 -3.623 -21.311 1.00 53.81 102 GLU A N 1
ATOM 715 C CA . GLU A 1 102 ? 25.858 -3.575 -22.622 1.00 53.81 102 GLU A CA 1
ATOM 716 C C . GLU A 1 102 ? 25.954 -2.120 -23.089 1.00 53.81 102 GLU A C 1
ATOM 718 O O . GLU A 1 102 ? 25.141 -1.626 -23.868 1.00 53.81 102 GLU A O 1
ATOM 723 N N . ALA A 1 103 ? 26.946 -1.404 -22.565 1.00 55.50 103 ALA A N 1
ATOM 724 C CA . ALA A 1 103 ? 27.301 -0.073 -23.035 1.00 55.50 103 ALA A CA 1
ATOM 725 C C . ALA A 1 103 ? 28.811 0.147 -22.906 1.00 55.50 103 ALA A C 1
ATOM 727 O O . ALA A 1 103 ? 29.228 0.976 -22.110 1.00 55.50 103 ALA A O 1
ATOM 728 N N . ASP A 1 104 ? 29.629 -0.598 -23.661 1.00 54.31 104 ASP A N 1
ATOM 729 C CA . ASP A 1 104 ? 31.071 -0.295 -23.721 1.00 54.31 104 ASP A CA 1
ATOM 730 C C . ASP A 1 104 ? 31.812 -0.648 -25.030 1.00 54.31 104 ASP A C 1
ATOM 732 O O . ASP A 1 104 ? 33.034 -0.604 -25.052 1.00 54.31 104 ASP A O 1
ATOM 736 N N . ASP A 1 105 ? 31.136 -0.907 -26.160 1.00 55.59 105 ASP A N 1
ATOM 737 C CA . ASP A 1 105 ? 31.839 -1.348 -27.390 1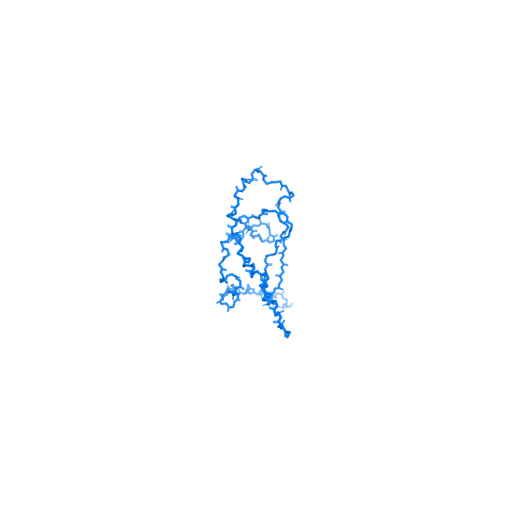.00 55.59 105 ASP A CA 1
ATOM 738 C C . ASP A 1 105 ? 31.563 -0.522 -28.659 1.00 55.59 105 ASP A C 1
ATOM 740 O O . ASP A 1 105 ? 31.556 -1.050 -29.770 1.00 55.59 105 ASP A O 1
ATOM 744 N N . LEU A 1 106 ? 31.371 0.799 -28.551 1.00 55.22 106 LEU A N 1
ATOM 745 C CA . LEU A 1 106 ? 31.270 1.655 -29.747 1.00 55.22 106 LEU A CA 1
ATOM 746 C C . LEU A 1 106 ? 31.996 3.001 -29.625 1.00 55.22 106 LEU A C 1
ATOM 748 O O . LEU A 1 106 ? 31.408 4.025 -29.930 1.00 55.22 106 LEU A O 1
ATOM 752 N N . TYR A 1 107 ? 33.276 3.021 -29.241 1.00 53.94 107 TYR A N 1
ATOM 753 C CA . TYR A 1 107 ? 34.210 4.087 -29.657 1.00 53.94 107 TYR A CA 1
ATOM 754 C C . TYR A 1 107 ? 35.655 3.568 -29.647 1.00 53.94 107 TYR A C 1
ATOM 756 O O . TYR A 1 107 ? 36.440 3.826 -28.739 1.00 53.94 107 TYR A O 1
ATOM 764 N N . GLY A 1 108 ? 36.006 2.822 -30.692 1.00 55.66 108 GLY A N 1
ATOM 765 C CA . GLY A 1 108 ? 37.376 2.404 -30.962 1.00 55.66 108 GLY A CA 1
ATOM 766 C C . GLY A 1 108 ? 37.616 2.279 -32.459 1.00 55.66 108 GLY A C 1
ATOM 767 O O . GLY A 1 108 ? 37.447 1.196 -33.012 1.00 55.66 108 GLY A O 1
ATOM 768 N N . SER A 1 109 ? 37.974 3.387 -33.111 1.00 58.84 109 SER A N 1
ATOM 769 C CA . SER A 1 109 ? 38.807 3.474 -34.327 1.00 58.84 109 SER A CA 1
ATOM 770 C C . SER A 1 109 ? 39.164 4.930 -34.597 1.00 58.84 109 SER A C 1
ATOM 772 O O . SER A 1 109 ? 38.226 5.755 -34.643 1.00 58.84 109 SER A O 1
#

Organism: NCBI:txid66430